Protein AF-A0A8S3YWS0-F1 (afdb_monomer)

Secondary structure (DSSP, 8-state):
------------------PPPPP-PPPPPPPPEEEEEEE-SSSSGGGEEEEEEEPPPP-TT-EEEEEEEE---HHHHHHHHT-SSSPPPSSEE--S-EEEEEEEE-TT--S--

InterPro domains:
  IPR011032 GroES-like superfamily [SSF50129] (34-112)
  IPR013154 Alcohol dehydrogenase-like, N-terminal [PF08240] (59-112)
  IPR052100 NADPH-dependent quinone oxidoreductase VAT1 [PTHR44054] (11-112)

Sequence (113 aa):
MSDAAETTPAPEAETKAEAAPAPAAAPAPPVKEVKSIVLTGFGGVKMMKVQQRPEPTAGDEEVLIRVKACGMSFPDLMVRQGVIDHPPKTPVILGFECTGVVEVVGANVTGFS

Nearest PDB structures (foldseek):
  4a27-assembly1_B  TM=9.819E-01  e=2.466E-07  Homo sapiens
  4a27-assembly1_A  TM=9.821E-01  e=3.380E-07  Homo sapiens
  4eye-assembly1_A  TM=9.249E-01  e=2.453E-03  Mycobacteroides abscessus ATCC 19977
  4eye-assembly2_B  TM=9.369E-01  e=4.326E-03  Mycobacteroides abscessus ATCC 19977
  1zsy-assembly1_A  TM=8.190E-01  e=8.920E-02  Homo sapiens

Organism: NCBI:txid100452

Foldseek 3Di:
DDDDDDDDDDDDDDDDDDDDDDDDDDDDPDFDWDWFFWQQDADDPVSTDTDIDGQDDAAQAGWRFPFPDADDDPVQNCLNNVNDPPRDDPGDGDGDGTDGDTPDHHNNDPDHD

Radius of gyration: 27.06 Å; Cα contacts (8 Å, |Δi|>4): 141; chains: 1; bounding box: 90×33×55 Å

Structure (mmCIF, N/CA/C/O backbone):
data_AF-A0A8S3YWS0-F1
#
_entry.id   AF-A0A8S3YWS0-F1
#
loop_
_atom_site.group_PDB
_atom_site.id
_atom_site.type_symbol
_atom_site.label_atom_id
_atom_site.label_alt_id
_atom_site.label_comp_id
_atom_site.label_asym_id
_atom_site.label_entity_id
_atom_site.label_seq_id
_atom_site.pdbx_PDB_ins_code
_atom_site.Cartn_x
_atom_site.Cartn_y
_atom_site.Cartn_z
_atom_site.occupancy
_atom_site.B_iso_or_equiv
_atom_site.auth_seq_id
_atom_site.auth_comp_id
_atom_site.auth_asym_id
_atom_site.auth_atom_id
_atom_site.pdbx_PDB_model_num
ATOM 1 N N . MET A 1 1 ? 72.750 -4.595 36.711 1.00 43.09 1 MET A N 1
ATOM 2 C CA . MET A 1 1 ? 72.310 -5.514 35.646 1.00 43.09 1 MET A CA 1
ATOM 3 C C . MET A 1 1 ? 71.574 -6.634 36.373 1.00 43.09 1 MET A C 1
ATOM 5 O O . MET A 1 1 ? 72.214 -7.593 36.767 1.00 43.09 1 MET A O 1
ATOM 9 N N . SER A 1 2 ? 70.398 -6.362 36.953 1.00 41.62 2 SER A N 1
ATOM 10 C CA . SER A 1 2 ? 69.074 -6.453 36.292 1.00 41.62 2 SER A CA 1
ATOM 11 C C . SER A 1 2 ? 68.933 -7.852 35.681 1.00 41.62 2 SER A C 1
ATOM 13 O O . SER A 1 2 ? 69.690 -8.167 34.774 1.00 41.62 2 SER A O 1
ATOM 15 N N . ASP A 1 3 ? 68.120 -8.763 36.210 1.00 36.59 3 ASP A N 1
ATOM 16 C CA . ASP A 1 3 ? 66.663 -8.630 36.264 1.00 36.59 3 ASP A CA 1
ATOM 17 C C . ASP A 1 3 ? 66.038 -9.649 37.246 1.00 36.59 3 ASP A C 1
ATOM 19 O O . ASP A 1 3 ? 66.582 -10.737 37.447 1.00 36.59 3 ASP A O 1
ATOM 23 N N . ALA A 1 4 ? 64.926 -9.269 37.878 1.00 41.53 4 ALA A N 1
ATOM 24 C CA . ALA A 1 4 ? 64.163 -10.067 38.835 1.00 41.53 4 ALA A CA 1
ATOM 25 C C . ALA A 1 4 ? 63.124 -10.953 38.124 1.00 41.53 4 ALA A C 1
ATOM 27 O O . ALA A 1 4 ? 62.621 -10.615 37.061 1.00 41.53 4 ALA A O 1
ATOM 28 N N . ALA A 1 5 ? 62.811 -12.093 38.736 1.00 40.53 5 ALA A N 1
ATOM 29 C CA . ALA A 1 5 ? 61.815 -13.050 38.276 1.00 40.53 5 ALA A CA 1
ATOM 30 C C . ALA A 1 5 ? 60.396 -12.461 38.249 1.00 40.53 5 ALA A C 1
ATOM 32 O O . ALA A 1 5 ? 59.995 -11.885 39.253 1.00 40.53 5 ALA A O 1
ATOM 33 N N . GLU A 1 6 ? 59.602 -12.742 37.207 1.00 39.38 6 GLU A N 1
ATOM 34 C CA . GLU A 1 6 ? 58.156 -12.916 37.390 1.00 39.38 6 GLU A CA 1
ATOM 35 C C . GLU A 1 6 ? 57.482 -13.751 36.281 1.00 39.38 6 GLU A C 1
ATOM 37 O O . GLU A 1 6 ? 57.446 -13.414 35.102 1.00 39.38 6 GLU A O 1
ATOM 42 N N . THR A 1 7 ? 57.008 -14.904 36.739 1.00 39.00 7 THR A N 1
ATOM 43 C CA . THR A 1 7 ? 55.897 -15.782 36.352 1.00 39.00 7 THR A CA 1
ATOM 44 C C . THR A 1 7 ? 54.945 -15.350 35.219 1.00 39.00 7 THR A C 1
ATOM 46 O O . THR A 1 7 ? 54.239 -14.352 35.303 1.00 39.00 7 THR A O 1
ATOM 49 N N . THR A 1 8 ? 54.809 -16.224 34.217 1.00 41.62 8 THR A N 1
ATOM 50 C CA . THR A 1 8 ? 53.727 -16.258 33.215 1.00 41.62 8 THR A CA 1
ATOM 51 C C . THR A 1 8 ? 52.357 -16.569 33.836 1.00 41.62 8 THR A C 1
ATOM 53 O O . THR A 1 8 ? 52.267 -17.480 34.662 1.00 41.62 8 THR A O 1
ATOM 56 N N . PRO A 1 9 ? 51.267 -15.993 33.300 1.00 38.69 9 PRO A N 1
ATOM 57 C CA . PRO A 1 9 ? 50.051 -16.779 33.104 1.00 38.69 9 PRO A CA 1
ATOM 58 C C . PRO A 1 9 ? 49.555 -16.750 31.648 1.00 38.69 9 PRO A C 1
ATOM 60 O O . PRO A 1 9 ? 49.600 -15.738 30.954 1.00 38.69 9 PRO A O 1
ATOM 63 N N . ALA A 1 10 ? 49.077 -17.908 31.198 1.00 40.31 10 ALA A N 1
ATOM 64 C CA . ALA A 1 10 ? 48.227 -18.099 30.024 1.00 40.31 10 ALA A CA 1
ATOM 65 C C . ALA A 1 10 ? 46.782 -18.386 30.504 1.00 40.31 10 ALA A C 1
ATOM 67 O O . ALA A 1 10 ? 46.574 -18.590 31.700 1.00 40.31 10 ALA A O 1
ATOM 68 N N . PRO A 1 11 ? 45.822 -18.600 29.594 1.00 43.00 11 PRO A N 1
ATOM 69 C CA . PRO A 1 11 ? 44.994 -17.621 28.898 1.00 43.00 11 PRO A CA 1
ATOM 70 C C . PRO A 1 11 ? 43.579 -17.528 29.513 1.00 43.00 11 PRO A C 1
ATOM 72 O O . PRO A 1 11 ? 43.030 -18.526 29.981 1.00 43.00 11 PRO A O 1
ATOM 75 N N . GLU A 1 12 ? 42.943 -16.356 29.466 1.00 36.78 12 GLU A N 1
ATOM 76 C CA . GLU A 1 12 ? 41.535 -16.222 29.862 1.00 36.78 12 GLU A CA 1
ATOM 77 C C . GLU A 1 12 ? 40.619 -16.685 28.723 1.00 36.78 12 GLU A C 1
ATOM 79 O O . GLU A 1 12 ? 40.584 -16.123 27.629 1.00 36.78 12 GLU A O 1
ATOM 84 N N . ALA A 1 13 ? 39.907 -17.778 28.990 1.00 33.28 13 ALA A N 1
ATOM 85 C CA . ALA A 1 13 ? 38.872 -18.332 28.141 1.00 33.28 13 ALA A CA 1
ATOM 86 C C . ALA A 1 13 ? 37.587 -17.504 28.284 1.00 33.28 13 ALA A C 1
ATOM 88 O O . ALA A 1 13 ? 36.892 -17.584 29.299 1.00 33.28 13 ALA A O 1
ATOM 89 N N . GLU A 1 14 ? 37.229 -16.742 27.252 1.00 33.75 14 GLU A N 1
ATOM 90 C CA . GLU A 1 14 ? 35.896 -16.150 27.168 1.00 33.75 14 GLU A CA 1
ATOM 91 C C . GLU A 1 14 ? 34.872 -17.245 26.853 1.00 33.75 14 GLU A C 1
ATOM 93 O O . GLU A 1 14 ? 34.871 -17.896 25.805 1.00 33.75 14 GLU A O 1
ATOM 98 N N . THR A 1 15 ? 34.016 -17.485 27.839 1.00 31.14 15 THR A N 1
ATOM 99 C CA . THR A 1 15 ? 33.000 -18.528 27.830 1.00 31.14 15 THR A CA 1
ATOM 100 C C . THR A 1 15 ? 31.818 -18.072 26.977 1.00 31.14 15 THR A C 1
ATOM 102 O O . THR A 1 15 ? 31.153 -17.083 27.279 1.00 31.14 15 THR A O 1
ATOM 105 N N . LYS A 1 16 ? 31.533 -18.821 25.910 1.00 28.84 16 LYS A N 1
ATOM 106 C CA . LYS A 1 16 ? 30.310 -18.716 25.109 1.00 28.84 16 LYS A CA 1
ATOM 107 C C . LYS A 1 16 ? 29.106 -19.091 25.981 1.00 28.84 16 LYS A C 1
ATOM 109 O O . LYS A 1 16 ? 28.927 -20.262 26.306 1.00 28.84 16 LYS A O 1
ATOM 114 N N . ALA A 1 17 ? 28.279 -18.114 26.346 1.00 35.28 17 ALA A N 1
ATOM 115 C CA . ALA A 1 17 ? 26.989 -18.368 26.980 1.00 35.28 17 ALA A CA 1
ATOM 116 C C . ALA A 1 17 ? 25.977 -18.837 25.920 1.00 35.28 17 ALA A C 1
ATOM 118 O O . ALA A 1 17 ? 25.569 -18.084 25.035 1.00 35.28 17 ALA A O 1
ATOM 119 N N . 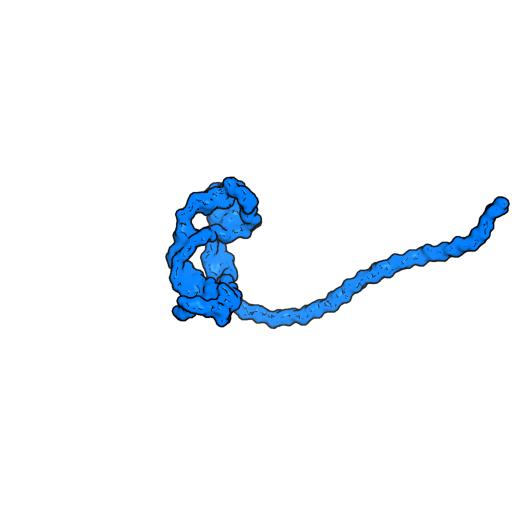GLU A 1 18 ? 25.609 -20.112 25.996 1.00 33.19 18 GLU A N 1
ATOM 120 C CA . GLU A 1 18 ? 24.542 -20.742 25.226 1.00 33.19 18 GLU A CA 1
ATOM 121 C C . GLU A 1 18 ? 23.192 -20.403 25.876 1.00 33.19 18 GLU A C 1
ATOM 123 O O . GLU A 1 18 ? 22.916 -20.799 27.007 1.00 33.19 18 GLU A O 1
ATOM 128 N N . ALA A 1 19 ? 22.366 -19.612 25.188 1.00 34.03 19 ALA A N 1
ATOM 129 C CA . ALA A 1 19 ? 21.018 -19.290 25.641 1.00 34.03 19 ALA A CA 1
ATOM 130 C C . ALA A 1 19 ? 20.083 -20.487 25.406 1.00 34.03 19 ALA A C 1
ATOM 132 O O . ALA A 1 19 ? 19.946 -20.969 24.281 1.00 34.03 19 ALA A O 1
ATOM 133 N N . ALA A 1 20 ? 19.432 -20.948 26.476 1.00 39.94 20 ALA A N 1
ATOM 134 C CA . ALA A 1 20 ? 18.395 -21.975 26.434 1.00 39.94 20 ALA A CA 1
ATOM 135 C C . ALA A 1 20 ? 17.220 -21.562 25.514 1.00 39.94 20 ALA A C 1
ATOM 137 O O . ALA A 1 20 ? 16.903 -20.371 25.422 1.00 39.94 20 ALA A O 1
ATOM 138 N N . PRO A 1 21 ? 16.550 -22.515 24.837 1.00 37.19 21 PRO A N 1
ATOM 139 C CA . PRO A 1 21 ? 15.532 -22.200 23.844 1.00 37.19 21 PRO A CA 1
ATOM 140 C C . PRO A 1 21 ? 14.259 -21.671 24.516 1.00 37.19 21 PRO A C 1
ATOM 142 O O . PRO A 1 21 ? 13.711 -22.295 25.426 1.00 37.19 21 PRO A O 1
ATOM 145 N N . ALA A 1 22 ? 13.775 -20.522 24.041 1.00 41.56 22 ALA A N 1
ATOM 146 C CA . ALA A 1 22 ? 12.460 -19.999 24.394 1.00 41.56 22 ALA A CA 1
ATOM 147 C C . ALA A 1 22 ? 11.364 -21.020 24.013 1.00 41.56 22 ALA A C 1
ATOM 149 O O . ALA A 1 22 ? 11.485 -21.681 22.976 1.00 41.56 22 ALA A O 1
ATOM 150 N N . PRO A 1 23 ? 10.302 -21.178 24.825 1.00 44.34 23 PRO A N 1
ATOM 151 C CA . PRO A 1 23 ? 9.262 -22.167 24.567 1.00 44.34 23 PRO A CA 1
ATOM 152 C C . PRO A 1 23 ? 8.580 -21.887 23.224 1.00 44.34 23 PRO A C 1
ATOM 154 O O . PRO A 1 23 ? 8.190 -20.755 22.934 1.00 44.34 23 PRO A O 1
ATOM 157 N N . ALA A 1 24 ? 8.455 -22.932 22.404 1.00 56.44 24 ALA A N 1
ATOM 158 C CA . ALA A 1 24 ? 7.802 -22.872 21.105 1.00 56.44 24 ALA A CA 1
ATOM 159 C C . ALA A 1 24 ? 6.363 -22.360 21.268 1.00 56.44 24 ALA A C 1
ATOM 161 O O . ALA A 1 24 ? 5.530 -23.005 21.909 1.00 56.44 24 ALA A O 1
ATOM 162 N N . ALA A 1 25 ? 6.095 -21.182 20.705 1.00 51.28 25 ALA A N 1
ATOM 163 C CA . ALA A 1 25 ? 4.768 -20.594 20.667 1.00 51.28 25 ALA A CA 1
ATOM 164 C C . ALA A 1 25 ? 3.788 -21.557 19.978 1.00 51.28 25 ALA A C 1
ATOM 166 O O . ALA A 1 25 ? 4.118 -22.168 18.958 1.00 51.28 25 ALA A O 1
ATOM 167 N N . ALA A 1 26 ? 2.588 -21.690 20.548 1.00 51.47 26 ALA A N 1
ATOM 168 C CA . ALA A 1 26 ? 1.478 -22.412 19.935 1.00 51.47 26 ALA A CA 1
ATOM 169 C C . ALA A 1 26 ? 1.282 -21.961 18.471 1.00 51.47 26 ALA A C 1
ATOM 171 O O . ALA A 1 26 ? 1.532 -20.790 18.168 1.00 51.47 26 ALA A O 1
ATOM 172 N N . PRO A 1 27 ? 0.853 -22.855 17.556 1.00 50.56 27 PRO A N 1
ATOM 173 C CA . PRO A 1 27 ? 0.715 -22.505 16.150 1.00 50.56 27 PRO A CA 1
ATOM 174 C C . PRO A 1 27 ? -0.240 -21.320 16.018 1.00 50.56 27 PRO A C 1
ATOM 176 O O . PRO A 1 27 ? -1.382 -21.377 16.481 1.00 50.56 27 PRO A O 1
ATOM 179 N N . ALA A 1 28 ? 0.260 -20.236 15.424 1.00 55.56 28 ALA A N 1
ATOM 180 C CA . ALA A 1 28 ? -0.537 -19.051 15.169 1.00 55.56 28 ALA A CA 1
ATOM 181 C C . ALA A 1 28 ? -1.789 -19.446 14.362 1.00 55.56 28 ALA A C 1
ATOM 183 O O . ALA A 1 28 ? -1.695 -20.307 13.477 1.00 55.56 28 ALA A O 1
ATOM 184 N N . PRO A 1 29 ? -2.961 -18.859 14.659 1.00 58.69 29 PRO A N 1
ATOM 185 C CA . PRO A 1 29 ? -4.166 -19.101 13.875 1.00 58.69 29 PRO A CA 1
ATOM 186 C C . PRO A 1 29 ? -3.912 -18.808 12.385 1.00 58.69 29 PRO A C 1
ATOM 188 O O . PRO A 1 29 ? -3.028 -18.012 12.055 1.00 58.69 29 PRO A O 1
ATOM 191 N N . PRO A 1 30 ? -4.661 -19.450 11.467 1.00 63.22 30 PRO A N 1
ATOM 192 C CA . PRO A 1 30 ? -4.442 -19.291 10.036 1.00 63.22 30 PRO A CA 1
ATOM 193 C C . PRO A 1 30 ? -4.577 -17.819 9.642 1.00 63.22 30 PRO A C 1
ATOM 195 O O . PRO A 1 30 ? -5.617 -17.195 9.856 1.00 63.22 30 PRO A O 1
ATOM 198 N N . VAL A 1 31 ? -3.508 -17.269 9.070 1.00 77.94 31 VAL A N 1
ATOM 199 C CA . VAL A 1 31 ? -3.468 -15.875 8.634 1.00 77.94 31 VAL A CA 1
ATOM 200 C C . VAL A 1 31 ? -4.254 -15.761 7.333 1.00 77.94 31 VAL A C 1
ATOM 202 O O . VAL A 1 31 ? -3.929 -16.417 6.343 1.00 77.94 31 VAL A O 1
ATOM 205 N N . LYS A 1 32 ? -5.312 -14.948 7.335 1.00 90.69 32 LYS A N 1
ATOM 206 C CA . LYS A 1 32 ? -6.064 -14.621 6.119 1.00 90.69 32 LYS A CA 1
ATOM 207 C C . LYS A 1 32 ? -5.117 -13.962 5.115 1.00 90.69 32 LYS A C 1
ATOM 209 O O . LYS A 1 32 ? -4.314 -13.117 5.496 1.00 90.69 32 LYS A O 1
ATOM 214 N N . GLU A 1 33 ? -5.192 -14.355 3.847 1.00 95.62 33 GLU A N 1
ATOM 215 C CA . GLU A 1 33 ? -4.357 -13.786 2.786 1.00 95.62 33 GLU A CA 1
ATOM 216 C C . GLU A 1 33 ? -5.138 -12.812 1.899 1.00 95.62 33 GLU A C 1
ATOM 218 O O . GLU A 1 33 ? -6.308 -13.032 1.575 1.00 95.62 33 GLU A O 1
ATOM 223 N N . VAL A 1 34 ? -4.449 -11.776 1.425 1.00 96.44 34 VAL A N 1
ATOM 224 C CA . VAL A 1 34 ? -4.936 -10.784 0.462 1.00 96.44 34 VAL A CA 1
ATOM 225 C C . VAL A 1 34 ? -4.021 -10.716 -0.761 1.00 96.44 34 VAL A C 1
ATOM 227 O O . VAL A 1 34 ? -2.839 -11.055 -0.700 1.00 96.44 34 VAL A O 1
ATOM 230 N N . LYS A 1 35 ? -4.560 -10.250 -1.891 1.00 97.00 35 LYS A N 1
ATOM 231 C CA . LYS A 1 35 ? -3.772 -9.986 -3.103 1.00 97.00 35 LYS A CA 1
ATOM 232 C C . LYS A 1 35 ? -3.147 -8.598 -3.031 1.00 97.00 35 LYS A C 1
ATOM 234 O O . LYS A 1 35 ? -3.846 -7.623 -2.768 1.00 97.00 35 LYS A O 1
ATOM 239 N N . SER A 1 36 ? -1.868 -8.495 -3.372 1.00 97.06 36 SER A N 1
ATOM 240 C CA . SER A 1 36 ? -1.148 -7.221 -3.464 1.00 97.06 36 SER A CA 1
ATOM 241 C C . SER A 1 36 ? -0.338 -7.136 -4.752 1.00 97.06 36 SER A C 1
ATOM 243 O O . SER A 1 36 ? 0.140 -8.151 -5.265 1.00 97.06 36 SER A O 1
ATOM 245 N N . ILE A 1 37 ? -0.154 -5.918 -5.265 1.00 96.50 37 ILE A N 1
ATOM 246 C CA . ILE A 1 37 ? 0.781 -5.654 -6.360 1.00 96.50 37 ILE A CA 1
ATOM 247 C C . ILE A 1 37 ? 2.152 -5.346 -5.763 1.00 96.50 37 ILE A C 1
ATOM 249 O O . ILE A 1 37 ? 2.344 -4.328 -5.102 1.00 96.50 37 ILE A O 1
ATOM 253 N N . VA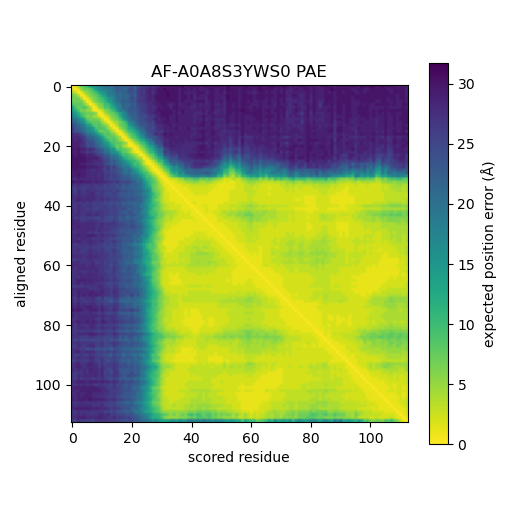L A 1 38 ? 3.103 -6.241 -6.004 1.00 97.69 38 VAL A N 1
ATOM 254 C CA . VAL A 1 38 ? 4.458 -6.178 -5.462 1.00 97.69 38 VAL A CA 1
ATOM 255 C C . VAL A 1 38 ? 5.434 -5.830 -6.576 1.00 97.69 38 VAL A C 1
ATOM 257 O O . VAL A 1 38 ? 5.516 -6.531 -7.587 1.00 97.69 38 VAL A O 1
ATOM 260 N N . LEU A 1 39 ? 6.203 -4.768 -6.367 1.00 97.94 39 LEU A N 1
ATOM 261 C CA . LEU A 1 39 ? 7.389 -4.452 -7.146 1.00 97.94 39 LEU A CA 1
ATOM 262 C C . LEU A 1 39 ? 8.523 -5.370 -6.687 1.00 97.94 39 LEU A C 1
ATOM 264 O O . LEU A 1 39 ? 9.069 -5.188 -5.601 1.00 97.94 39 LEU A O 1
ATOM 268 N N . THR A 1 40 ? 8.887 -6.362 -7.500 1.00 98.06 40 THR A N 1
ATOM 269 C CA . THR A 1 40 ? 9.931 -7.344 -7.149 1.00 98.06 40 THR A CA 1
ATOM 270 C C . THR A 1 40 ? 11.354 -6.861 -7.449 1.00 98.06 40 THR A C 1
ATOM 272 O O . THR A 1 40 ? 12.312 -7.562 -7.147 1.00 98.06 40 THR A O 1
ATOM 275 N N . GLY A 1 41 ? 11.493 -5.691 -8.069 1.00 97.75 41 GLY A N 1
ATOM 276 C CA . GLY A 1 41 ? 12.748 -5.038 -8.442 1.00 97.75 41 GLY A CA 1
ATOM 277 C C . GLY A 1 41 ? 12.459 -3.845 -9.358 1.00 97.75 41 GLY A C 1
ATOM 278 O O . GLY A 1 41 ? 11.353 -3.736 -9.881 1.00 97.75 41 GLY A O 1
ATOM 279 N N . PHE A 1 42 ? 13.413 -2.943 -9.561 1.00 97.81 42 PHE A N 1
ATOM 280 C CA . PHE A 1 42 ? 13.177 -1.759 -10.395 1.00 97.81 42 PHE A CA 1
ATOM 281 C C . PHE A 1 42 ? 13.154 -2.082 -11.895 1.00 97.81 42 PHE A C 1
ATOM 283 O O . PHE A 1 42 ? 13.844 -2.991 -12.359 1.00 97.81 42 PHE A O 1
ATOM 290 N N . GLY A 1 43 ? 12.371 -1.319 -12.664 1.00 96.00 43 GLY A N 1
ATOM 291 C CA . GLY A 1 43 ? 12.390 -1.350 -14.126 1.00 96.00 43 GLY A CA 1
ATOM 292 C C . GLY A 1 43 ? 11.013 -1.234 -14.785 1.00 96.00 43 GLY A C 1
ATOM 293 O O . GLY A 1 43 ? 10.175 -0.402 -14.427 1.00 96.00 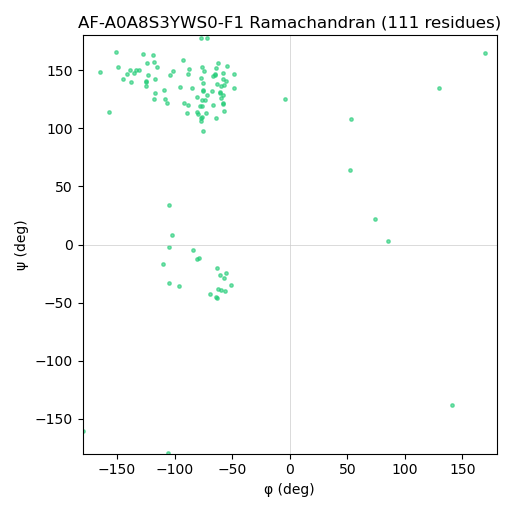43 GLY A O 1
ATOM 294 N N . GLY A 1 44 ? 10.805 -2.046 -15.826 1.00 94.44 44 GLY A N 1
ATOM 295 C CA . GLY A 1 44 ? 9.566 -2.070 -16.606 1.00 94.44 44 GLY A CA 1
ATOM 296 C C . GLY A 1 44 ? 8.410 -2.799 -15.910 1.00 94.44 44 GLY A C 1
ATOM 297 O O . GLY A 1 44 ? 8.563 -3.403 -14.851 1.00 94.44 44 GLY A O 1
ATOM 298 N N . VAL A 1 45 ? 7.240 -2.820 -16.555 1.00 95.56 45 VAL A N 1
ATOM 299 C CA . VAL A 1 45 ? 5.998 -3.422 -16.016 1.00 95.56 45 VAL A CA 1
ATOM 300 C C . VAL A 1 45 ? 6.130 -4.890 -15.596 1.00 95.56 45 VAL A C 1
ATOM 302 O O . VAL A 1 45 ? 5.396 -5.345 -14.727 1.00 95.56 45 VAL A O 1
ATOM 305 N N . LYS A 1 46 ? 7.087 -5.634 -16.168 1.00 97.19 46 LYS A N 1
ATOM 306 C CA . LYS A 1 46 ? 7.320 -7.049 -15.841 1.00 97.19 46 LYS A CA 1
ATOM 307 C C . LYS A 1 46 ? 7.747 -7.272 -14.387 1.00 97.19 46 LYS A C 1
ATOM 309 O O . LYS A 1 46 ? 7.585 -8.395 -13.908 1.00 97.19 46 LYS A O 1
ATOM 314 N N . MET A 1 47 ? 8.253 -6.239 -13.712 1.00 97.25 47 MET A N 1
ATOM 315 C CA . MET A 1 47 ? 8.653 -6.294 -12.303 1.00 97.25 47 MET A CA 1
ATOM 316 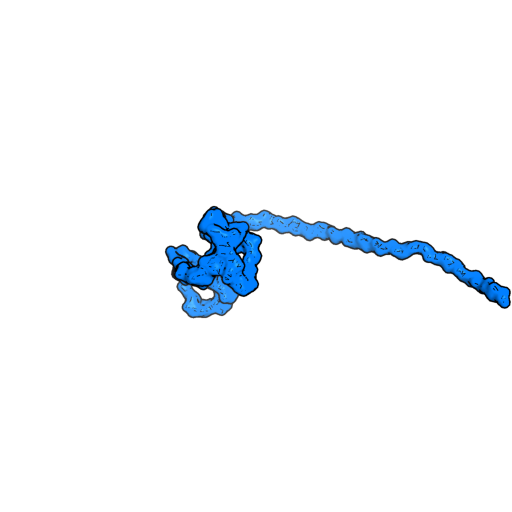C C . MET A 1 47 ? 7.476 -6.193 -11.326 1.00 97.25 47 MET A C 1
ATOM 318 O O . MET A 1 47 ? 7.645 -6.457 -10.140 1.00 97.25 47 MET A O 1
ATOM 322 N N . MET A 1 48 ? 6.287 -5.829 -11.808 1.00 97.19 48 MET A N 1
ATOM 323 C CA . MET A 1 48 ? 5.072 -5.769 -10.999 1.00 97.19 48 MET A CA 1
ATOM 324 C C . MET A 1 48 ? 4.387 -7.132 -11.022 1.00 97.19 48 MET A C 1
ATOM 326 O O . MET A 1 48 ? 4.027 -7.634 -12.090 1.00 97.19 48 MET A O 1
ATOM 330 N N . LYS A 1 49 ? 4.220 -7.748 -9.851 1.00 97.62 49 LYS A N 1
ATOM 331 C CA . LYS A 1 49 ? 3.620 -9.079 -9.698 1.00 97.62 49 LYS A CA 1
ATOM 332 C C . LYS A 1 49 ? 2.448 -9.030 -8.730 1.00 97.62 49 LYS A C 1
ATOM 334 O O . LYS A 1 49 ? 2.555 -8.443 -7.661 1.00 97.62 49 LYS A O 1
ATOM 339 N N . VAL A 1 50 ? 1.355 -9.703 -9.080 1.00 97.19 50 VAL A N 1
ATOM 340 C CA . VAL A 1 50 ? 0.297 -10.022 -8.115 1.00 97.19 50 VAL A CA 1
ATOM 341 C C . VAL A 1 50 ? 0.827 -11.132 -7.209 1.00 97.19 50 VAL A C 1
ATOM 343 O O . VAL A 1 50 ? 1.246 -12.177 -7.709 1.00 97.19 50 VAL A O 1
ATOM 346 N N . GLN A 1 51 ? 0.829 -10.912 -5.899 1.00 97.44 51 GLN A N 1
ATOM 347 C CA . GLN A 1 51 ? 1.236 -11.904 -4.902 1.00 97.44 51 GLN A CA 1
ATOM 348 C C . GLN A 1 51 ? 0.190 -12.000 -3.794 1.00 97.44 51 GLN A C 1
ATOM 350 O O . GLN A 1 51 ? -0.469 -11.010 -3.481 1.00 97.44 51 GLN A O 1
ATOM 355 N N . GLN A 1 52 ? 0.068 -13.186 -3.199 1.00 96.69 52 GLN A N 1
ATOM 356 C CA . GLN A 1 52 ? -0.638 -13.361 -1.934 1.00 96.69 52 GLN A CA 1
ATOM 357 C C . GLN A 1 52 ? 0.238 -12.844 -0.794 1.00 96.69 52 GLN A C 1
ATOM 359 O O . GLN A 1 52 ? 1.457 -13.045 -0.798 1.00 96.69 52 GLN A O 1
ATOM 364 N N . ARG A 1 53 ? -0.375 -12.149 0.157 1.00 94.75 53 ARG A N 1
ATOM 365 C CA . ARG A 1 53 ? 0.274 -11.612 1.350 1.00 94.75 53 ARG A CA 1
ATOM 366 C C . ARG A 1 53 ? -0.625 -11.817 2.563 1.00 94.75 53 ARG A C 1
ATOM 368 O O . ARG A 1 53 ? -1.841 -11.790 2.399 1.00 94.75 53 ARG A O 1
ATOM 375 N N . PRO A 1 54 ? -0.050 -11.981 3.762 1.00 95.38 54 PRO A N 1
ATOM 376 C CA . PRO A 1 54 ? -0.799 -11.869 5.006 1.00 95.38 54 PRO A CA 1
ATOM 377 C C . PRO A 1 54 ? -1.661 -10.605 5.024 1.00 95.38 54 PRO A C 1
ATOM 379 O O . PRO A 1 54 ? -1.185 -9.531 4.650 1.00 95.38 54 PRO A O 1
ATOM 382 N N . GLU A 1 55 ? -2.911 -10.730 5.453 1.00 95.44 55 GLU A N 1
ATOM 383 C CA . GLU A 1 55 ? -3.751 -9.581 5.765 1.00 95.44 55 GLU A CA 1
ATOM 384 C C . GLU A 1 55 ? -3.073 -8.759 6.869 1.00 95.44 55 GLU A C 1
ATOM 386 O O . GLU A 1 55 ? -2.690 -9.322 7.901 1.00 95.44 55 GLU A O 1
ATOM 391 N N . PRO A 1 56 ? -2.866 -7.448 6.660 1.00 94.44 56 PRO A N 1
ATOM 392 C CA . PRO A 1 56 ? -2.290 -6.610 7.696 1.00 94.44 56 PRO A CA 1
ATOM 393 C C . PRO A 1 56 ? -3.264 -6.492 8.871 1.00 94.44 56 PRO A C 1
ATOM 395 O O . PRO A 1 56 ? -4.480 -6.458 8.696 1.00 94.44 56 PRO A O 1
ATOM 398 N N . THR A 1 57 ? -2.716 -6.419 10.079 1.00 95.19 57 THR A N 1
ATOM 399 C CA . THR A 1 57 ? -3.484 -6.116 11.292 1.00 95.19 57 THR A CA 1
ATOM 400 C C . THR A 1 57 ? -3.378 -4.621 11.564 1.00 95.19 57 THR A C 1
ATOM 402 O O . THR A 1 57 ? -2.281 -4.078 11.459 1.00 95.19 57 THR A O 1
ATOM 405 N N . ALA A 1 58 ? -4.490 -3.965 11.897 1.00 96.50 58 ALA A N 1
ATOM 406 C CA . ALA A 1 58 ? -4.464 -2.575 12.347 1.00 96.50 58 ALA A CA 1
ATOM 407 C C . ALA A 1 58 ? -3.942 -2.500 13.788 1.00 96.50 58 ALA A C 1
ATOM 409 O O . ALA A 1 58 ? -4.407 -3.256 14.646 1.00 96.50 58 ALA A O 1
ATOM 410 N N . GLY A 1 59 ? -2.991 -1.602 14.046 1.00 97.25 59 GLY A N 1
ATOM 411 C CA . GLY A 1 59 ? -2.614 -1.223 15.407 1.00 97.25 59 GLY A CA 1
ATOM 412 C C . GLY A 1 59 ? -3.682 -0.370 16.104 1.00 97.25 59 GLY A C 1
ATOM 413 O O . GLY A 1 59 ? -4.686 0.013 15.504 1.00 97.25 59 GLY A O 1
ATOM 414 N N . ASP A 1 60 ? -3.441 -0.027 17.372 1.00 98.00 60 ASP A N 1
ATOM 415 C CA . ASP A 1 60 ? -4.404 0.711 18.207 1.00 98.00 60 ASP A CA 1
ATOM 416 C C . ASP A 1 60 ? -4.765 2.106 17.656 1.00 98.00 60 ASP A C 1
ATOM 418 O O . ASP A 1 60 ? -5.868 2.590 17.900 1.00 98.00 60 ASP A O 1
ATOM 422 N N . GLU A 1 61 ? -3.869 2.723 16.880 1.00 97.94 61 GLU A N 1
ATOM 423 C CA . GLU A 1 61 ? -4.018 4.060 16.275 1.00 97.94 61 GLU A CA 1
ATOM 424 C C . GLU A 1 61 ? -4.375 4.014 14.775 1.00 97.94 61 GLU A C 1
ATOM 426 O O . GLU A 1 61 ? -4.346 5.035 14.087 1.00 97.94 61 GLU A O 1
ATOM 431 N N . GLU A 1 62 ? -4.665 2.834 14.224 1.00 98.06 62 GLU A N 1
ATOM 432 C CA . GLU A 1 62 ? -4.825 2.632 12.782 1.00 98.06 62 GLU A CA 1
ATOM 433 C C . GLU A 1 62 ? -6.231 2.140 12.418 1.00 98.06 62 GLU A C 1
ATOM 435 O O . GLU A 1 62 ? -6.988 1.626 13.242 1.00 98.06 62 GLU A O 1
ATOM 440 N N . VAL A 1 63 ? -6.581 2.262 11.138 1.00 97.38 63 VAL A N 1
ATOM 441 C CA . VAL A 1 63 ? -7.752 1.596 10.556 1.00 97.38 63 VAL A CA 1
ATOM 442 C C . VAL A 1 63 ? -7.308 0.621 9.476 1.00 97.38 63 VAL A C 1
ATOM 444 O O . VAL A 1 63 ? -6.411 0.917 8.686 1.00 97.38 63 VAL A O 1
ATOM 447 N N . LEU A 1 64 ? -7.976 -0.531 9.395 1.00 97.06 64 LEU A N 1
ATOM 448 C CA . LEU A 1 64 ? -7.824 -1.452 8.272 1.00 97.06 64 LEU A CA 1
ATOM 449 C C . LEU A 1 64 ? -8.877 -1.132 7.214 1.00 97.06 64 LEU A C 1
ATOM 451 O O . LEU A 1 64 ? -10.077 -1.194 7.485 1.00 97.06 64 LEU A O 1
ATOM 455 N N . ILE A 1 65 ? -8.436 -0.829 5.995 1.00 97.38 65 ILE A N 1
ATOM 456 C CA . ILE A 1 65 ? -9.325 -0.517 4.874 1.00 97.38 65 ILE A CA 1
ATOM 457 C C . ILE A 1 65 ? -9.339 -1.681 3.886 1.00 97.38 65 ILE A C 1
ATOM 459 O O . ILE A 1 65 ? -8.329 -2.010 3.262 1.00 97.38 65 ILE A O 1
ATOM 463 N N . ARG A 1 66 ? -10.529 -2.231 3.635 1.00 97.12 66 ARG A N 1
ATOM 464 C CA . ARG A 1 66 ? -10.778 -3.084 2.473 1.00 97.12 66 ARG A CA 1
ATOM 465 C C . ARG A 1 66 ? -10.880 -2.225 1.226 1.00 97.12 66 ARG A C 1
ATOM 467 O O . ARG A 1 66 ? -11.936 -1.662 0.917 1.00 97.12 66 ARG A O 1
ATOM 474 N N . VAL A 1 67 ? -9.761 -2.149 0.516 1.00 97.44 67 VAL A N 1
ATOM 475 C CA . VAL A 1 67 ? -9.597 -1.351 -0.699 1.00 97.44 67 VAL A CA 1
ATOM 476 C C . VAL A 1 67 ? -10.612 -1.763 -1.772 1.00 97.44 67 VAL A C 1
ATOM 478 O O . VAL A 1 67 ? -10.753 -2.941 -2.107 1.00 97.44 67 VAL A O 1
ATOM 481 N N . LYS A 1 68 ? -11.325 -0.773 -2.319 1.00 98.06 68 LYS A N 1
ATOM 482 C CA . LYS A 1 68 ? -12.222 -0.907 -3.480 1.00 98.06 68 LYS A CA 1
ATOM 483 C C . LYS A 1 68 ? -11.609 -0.314 -4.744 1.00 98.06 68 LYS A C 1
ATOM 485 O O 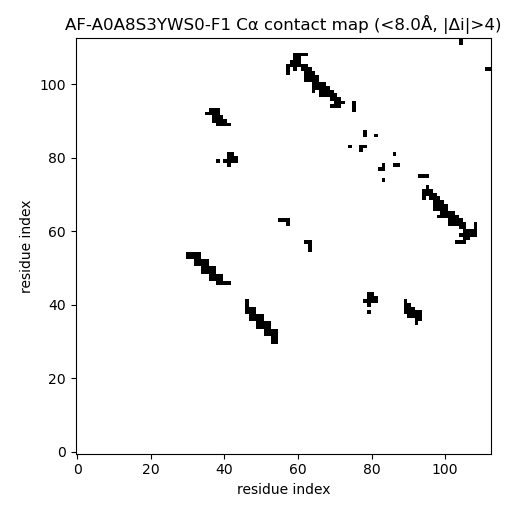. LYS A 1 68 ? -11.832 -0.852 -5.824 1.00 98.06 68 LYS A O 1
ATOM 490 N N . ALA A 1 69 ? -10.826 0.752 -4.601 1.00 97.75 69 ALA A N 1
ATOM 491 C CA . ALA A 1 69 ? -10.037 1.341 -5.675 1.00 97.75 69 ALA A CA 1
ATOM 492 C C . ALA A 1 69 ? -8.754 1.972 -5.115 1.00 97.75 69 ALA A C 1
ATOM 494 O O . ALA A 1 69 ? -8.716 2.399 -3.961 1.00 97.75 69 ALA A O 1
ATOM 495 N N . CYS A 1 70 ? -7.714 2.045 -5.941 1.00 97.31 70 CYS A N 1
ATOM 496 C CA . CYS A 1 70 ? -6.482 2.769 -5.650 1.00 97.31 70 CYS A CA 1
ATOM 497 C C . CYS A 1 70 ? -6.207 3.815 -6.730 1.00 97.31 70 CYS A C 1
ATOM 499 O O . CYS A 1 70 ? -6.544 3.619 -7.901 1.00 97.31 70 CYS A O 1
ATOM 501 N N . GLY A 1 71 ? -5.632 4.939 -6.308 1.00 96.38 71 GLY A N 1
ATOM 502 C CA . GLY A 1 71 ? -5.179 5.989 -7.211 1.00 96.38 71 GLY A CA 1
ATOM 503 C C . GLY A 1 71 ? -3.875 5.588 -7.894 1.00 96.38 71 GLY A C 1
ATOM 504 O O . GLY A 1 71 ? -3.089 4.813 -7.352 1.00 96.38 71 GLY A O 1
ATOM 505 N N . MET A 1 72 ? -3.649 6.125 -9.091 1.00 94.38 72 MET A N 1
ATOM 506 C CA . MET A 1 72 ? -2.354 6.058 -9.758 1.00 94.38 72 MET A CA 1
ATOM 507 C C . MET A 1 72 ? -1.806 7.463 -9.940 1.00 94.38 72 MET A C 1
ATOM 509 O O . MET A 1 72 ? -2.487 8.345 -10.461 1.00 94.38 72 MET A O 1
ATOM 513 N N . SER A 1 73 ? -0.554 7.640 -9.550 1.00 93.94 73 SER A N 1
ATOM 514 C CA . SER A 1 73 ? 0.152 8.910 -9.563 1.00 93.94 73 SER A CA 1
ATOM 515 C C . SER A 1 73 ? 1.486 8.779 -10.307 1.00 93.94 73 SER A C 1
ATOM 517 O O . SER A 1 73 ? 1.987 7.682 -10.570 1.00 93.94 73 SER A O 1
ATOM 519 N N . PHE A 1 74 ? 2.089 9.908 -10.681 1.00 95.31 74 PHE A N 1
ATOM 520 C CA . PHE A 1 74 ? 3.406 9.902 -11.321 1.00 95.31 74 PHE A CA 1
ATOM 521 C C . PHE A 1 74 ? 4.524 9.328 -10.419 1.00 95.31 74 PHE A C 1
ATOM 523 O O . PHE A 1 74 ? 5.343 8.558 -10.934 1.00 95.31 74 PHE A O 1
ATOM 530 N N . PRO A 1 75 ? 4.547 9.590 -9.092 1.00 93.81 75 PRO A N 1
ATOM 531 C CA . PRO A 1 75 ? 5.463 8.922 -8.166 1.00 93.8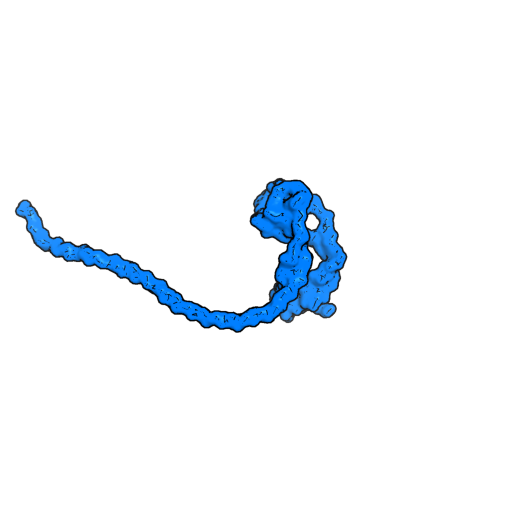1 75 PRO A CA 1
ATOM 532 C C . PRO A 1 75 ? 5.471 7.393 -8.256 1.00 93.81 75 PRO A C 1
ATOM 534 O O . PRO A 1 75 ? 6.541 6.798 -8.156 1.00 93.81 75 PRO A O 1
ATOM 537 N N . ASP A 1 76 ? 4.337 6.739 -8.532 1.00 94.62 76 ASP A N 1
ATOM 538 C CA . ASP A 1 76 ? 4.299 5.279 -8.702 1.00 94.62 76 ASP A CA 1
ATOM 539 C C . ASP A 1 76 ? 5.202 4.812 -9.856 1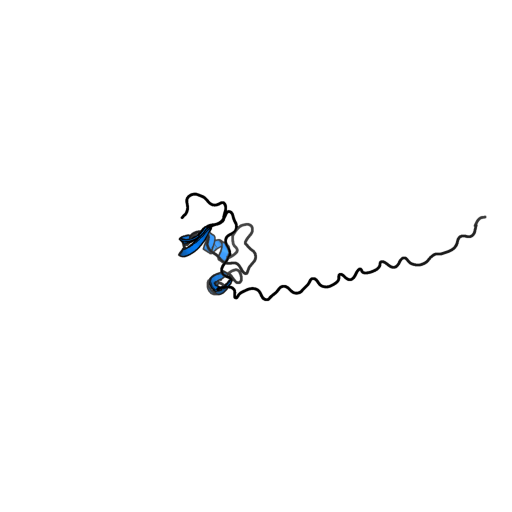.00 94.62 76 ASP A C 1
ATOM 541 O O . ASP A 1 76 ? 5.895 3.794 -9.755 1.00 94.62 76 ASP A O 1
ATOM 545 N N . LEU A 1 77 ? 5.238 5.576 -10.955 1.00 95.25 77 LEU A N 1
ATOM 546 C CA . LEU A 1 77 ? 6.106 5.293 -12.099 1.00 95.25 77 LEU A CA 1
ATOM 547 C C . LEU A 1 77 ? 7.577 5.514 -11.748 1.00 95.25 77 LEU A C 1
ATOM 549 O O . LEU A 1 77 ? 8.413 4.678 -12.105 1.00 95.25 77 LEU A O 1
ATOM 553 N N . MET A 1 78 ? 7.874 6.601 -11.029 1.00 96.00 78 MET A N 1
ATOM 554 C CA . MET A 1 78 ? 9.235 6.932 -10.607 1.00 96.00 78 MET A CA 1
ATOM 555 C C . MET A 1 78 ? 9.789 5.880 -9.643 1.00 96.00 78 MET A C 1
ATOM 557 O O . MET A 1 78 ? 10.892 5.375 -9.854 1.00 96.00 78 MET A O 1
ATOM 561 N N . VAL A 1 79 ? 9.000 5.462 -8.648 1.00 96.06 79 VAL A N 1
ATOM 562 C CA . VAL A 1 79 ? 9.373 4.392 -7.711 1.00 96.06 79 VAL A CA 1
ATOM 563 C C . VAL A 1 79 ? 9.556 3.067 -8.446 1.00 96.06 79 VAL A C 1
ATOM 565 O O . VAL A 1 79 ? 10.570 2.404 -8.247 1.00 96.06 79 VAL A O 1
ATOM 568 N N . ARG A 1 80 ? 8.635 2.685 -9.347 1.00 97.00 80 ARG A N 1
ATOM 569 C CA . ARG A 1 80 ? 8.766 1.450 -10.144 1.00 97.00 80 ARG A CA 1
ATOM 570 C C . ARG A 1 80 ? 10.072 1.421 -10.939 1.00 97.00 80 ARG A C 1
ATOM 572 O O . ARG A 1 80 ? 10.698 0.370 -11.056 1.00 97.00 80 ARG A O 1
ATOM 579 N N . GLN A 1 81 ? 10.470 2.556 -11.507 1.00 96.88 81 GLN A N 1
ATOM 580 C CA . GLN A 1 81 ? 11.712 2.691 -12.271 1.00 96.88 81 GLN A CA 1
ATOM 581 C C . GLN A 1 81 ? 12.958 2.865 -11.387 1.00 96.88 81 GLN A C 1
ATOM 583 O O . GLN A 1 81 ? 14.063 2.716 -11.897 1.00 96.88 81 GLN A O 1
ATOM 588 N N . GLY A 1 82 ? 12.795 3.138 -10.089 1.00 96.56 82 GLY A N 1
ATOM 589 C CA . GLY A 1 82 ? 13.895 3.415 -9.163 1.00 96.56 82 GLY A CA 1
ATOM 590 C C . GLY A 1 82 ? 14.518 4.804 -9.340 1.00 96.56 82 GLY A C 1
ATOM 591 O O . GLY A 1 82 ? 15.668 4.997 -8.965 1.00 96.56 82 GLY A O 1
ATOM 592 N N . VAL A 1 83 ? 13.787 5.758 -9.926 1.00 96.56 83 VAL A N 1
ATOM 593 C CA . VAL A 1 83 ? 14.276 7.108 -10.283 1.00 96.56 83 VAL A CA 1
ATOM 594 C C . VAL A 1 83 ? 13.767 8.194 -9.330 1.00 96.56 83 VAL A C 1
ATOM 596 O O . VAL A 1 83 ? 13.489 9.313 -9.745 1.00 96.56 83 VAL A O 1
ATOM 599 N N . ILE A 1 84 ? 13.610 7.852 -8.053 1.00 94.38 84 ILE A N 1
ATOM 600 C CA . ILE A 1 84 ? 13.253 8.778 -6.972 1.00 94.38 84 ILE A CA 1
ATOM 601 C C . ILE A 1 84 ? 14.415 8.869 -5.981 1.00 94.38 84 ILE A C 1
ATOM 603 O O . ILE A 1 84 ? 15.171 7.906 -5.836 1.00 94.38 84 ILE A O 1
ATOM 607 N N . ASP A 1 85 ? 14.543 9.996 -5.283 1.00 94.94 85 ASP A N 1
ATOM 608 C CA . ASP A 1 85 ? 15.486 10.118 -4.174 1.00 94.94 85 ASP A CA 1
ATOM 609 C C . ASP A 1 85 ? 15.133 9.101 -3.078 1.00 94.94 85 ASP A C 1
ATOM 611 O O . ASP A 1 85 ? 13.978 8.982 -2.673 1.00 94.94 85 ASP A O 1
ATOM 615 N N . HIS A 1 86 ? 16.132 8.346 -2.613 1.00 93.50 86 HIS A N 1
ATOM 616 C CA . HIS A 1 86 ? 15.980 7.285 -1.606 1.00 93.50 86 HIS A CA 1
ATOM 617 C C . HIS A 1 86 ? 14.884 6.251 -1.944 1.00 93.50 86 HIS A C 1
ATOM 619 O O . HIS A 1 86 ? 13.904 6.113 -1.206 1.00 93.50 86 HIS A O 1
ATOM 625 N N . PRO A 1 87 ? 15.036 5.477 -3.035 1.00 93.94 87 PRO A N 1
ATOM 626 C CA . PRO A 1 87 ? 14.014 4.522 -3.432 1.00 93.94 87 PRO A CA 1
ATOM 627 C C . PRO A 1 87 ? 13.857 3.408 -2.376 1.00 93.94 87 PRO A C 1
ATOM 629 O O . PRO A 1 87 ? 14.843 2.997 -1.750 1.00 93.94 87 PRO A O 1
ATOM 632 N N . PRO A 1 88 ? 12.637 2.876 -2.174 1.00 94.38 88 PRO A N 1
ATOM 633 C CA . PRO A 1 88 ? 12.395 1.819 -1.198 1.00 94.38 88 PRO A CA 1
ATOM 634 C C . PRO A 1 88 ? 13.147 0.537 -1.569 1.00 94.38 88 PRO A C 1
ATOM 636 O O . PRO A 1 88 ? 13.363 0.235 -2.743 1.00 94.38 88 PRO A O 1
ATOM 639 N N . LYS A 1 89 ? 13.505 -0.279 -0.573 1.00 96.44 89 LYS A N 1
ATOM 640 C CA . LYS A 1 89 ? 14.081 -1.604 -0.840 1.00 96.44 89 LYS A CA 1
ATOM 641 C C . LYS A 1 89 ? 13.024 -2.507 -1.471 1.00 96.44 89 LYS A C 1
ATOM 643 O O . LYS A 1 89 ? 11.912 -2.608 -0.967 1.00 96.44 89 LYS A O 1
ATOM 648 N N . THR A 1 90 ? 13.389 -3.187 -2.553 1.00 96.81 90 THR A N 1
ATOM 649 C CA . THR A 1 90 ? 12.537 -4.208 -3.172 1.00 96.81 90 THR A CA 1
ATOM 650 C C . THR A 1 90 ? 12.801 -5.578 -2.526 1.00 96.81 90 THR A C 1
ATOM 652 O O . THR A 1 90 ? 13.934 -5.837 -2.113 1.00 96.81 90 THR A O 1
ATOM 655 N N . PRO A 1 91 ? 11.789 -6.462 -2.410 1.00 96.81 91 PRO A N 1
ATOM 656 C CA . PRO A 1 91 ? 10.412 -6.309 -2.886 1.00 96.81 91 PRO A CA 1
ATOM 657 C C . PRO A 1 91 ? 9.546 -5.392 -2.005 1.00 96.81 91 PRO A C 1
ATOM 659 O O . PRO A 1 91 ? 9.634 -5.449 -0.783 1.00 96.81 91 PRO A O 1
ATOM 662 N N . VAL A 1 92 ? 8.660 -4.604 -2.622 1.00 96.69 92 VAL A N 1
ATOM 663 C CA . VAL A 1 92 ? 7.767 -3.660 -1.915 1.00 96.69 92 VAL A CA 1
ATOM 664 C C . VAL A 1 92 ? 6.368 -3.627 -2.539 1.00 96.69 92 VAL A C 1
ATOM 666 O O . VAL A 1 92 ? 6.230 -3.815 -3.747 1.00 96.69 92 VAL A O 1
ATOM 669 N N . ILE A 1 93 ? 5.323 -3.411 -1.733 1.00 96.25 93 ILE A N 1
ATOM 670 C CA . ILE A 1 93 ? 3.960 -3.144 -2.227 1.00 96.25 93 ILE A CA 1
ATOM 671 C C . ILE A 1 93 ? 3.884 -1.666 -2.623 1.00 96.25 93 ILE A C 1
ATOM 673 O O . ILE A 1 93 ? 4.244 -0.810 -1.821 1.00 96.25 93 ILE A O 1
ATOM 677 N N . LEU A 1 94 ? 3.451 -1.369 -3.850 1.00 92.75 94 LEU A N 1
ATOM 678 C CA . LEU A 1 94 ? 3.288 0.014 -4.319 1.00 92.75 94 LEU A CA 1
ATOM 679 C C . LEU A 1 94 ? 1.868 0.541 -4.099 1.00 92.75 94 LEU A C 1
ATOM 681 O O . LEU A 1 94 ? 0.913 -0.234 -4.034 1.00 92.75 94 LEU A O 1
ATOM 685 N N . GLY A 1 95 ? 1.757 1.869 -4.072 1.00 92.06 95 GLY A N 1
ATOM 686 C CA . GLY A 1 95 ? 0.517 2.626 -3.949 1.00 92.06 95 GLY A CA 1
ATOM 687 C C . GLY A 1 95 ? 0.615 3.668 -2.838 1.00 92.06 95 GLY A C 1
ATOM 688 O O . GLY A 1 95 ? 1.081 3.366 -1.742 1.00 92.06 95 GLY A O 1
ATOM 689 N N . PHE A 1 96 ? 0.163 4.886 -3.127 1.00 93.31 96 PHE A N 1
ATOM 690 C CA . PHE A 1 96 ? 0.147 5.998 -2.167 1.00 93.31 96 PHE A CA 1
ATOM 691 C C . PHE A 1 96 ? -1.262 6.380 -1.713 1.00 93.31 96 PHE A C 1
ATOM 693 O O . PHE A 1 96 ? -1.422 7.053 -0.701 1.00 93.31 96 PHE A O 1
ATOM 700 N N . GLU A 1 97 ? -2.288 5.948 -2.447 1.00 96.88 97 GLU A N 1
ATOM 701 C CA . GLU A 1 97 ? -3.664 6.386 -2.233 1.00 96.88 97 GLU A CA 1
ATOM 702 C C . GLU A 1 97 ? -4.655 5.252 -2.494 1.00 96.88 97 GLU A C 1
ATOM 704 O O . GLU A 1 97 ? -4.515 4.467 -3.441 1.00 96.88 97 GLU A O 1
ATOM 709 N N . CYS A 1 98 ? -5.706 5.191 -1.678 1.00 97.25 98 CYS A N 1
ATOM 710 C CA . CYS A 1 98 ? -6.804 4.256 -1.873 1.00 97.25 98 CYS A CA 1
ATOM 711 C C . CYS A 1 98 ? -8.134 4.783 -1.330 1.00 97.25 98 CYS A C 1
ATOM 713 O O . CYS A 1 98 ? -8.190 5.744 -0.567 1.00 97.25 98 CYS A O 1
ATOM 715 N N . THR A 1 99 ? -9.216 4.123 -1.735 1.00 98.38 99 THR A N 1
ATOM 716 C CA . THR A 1 99 ? -10.555 4.283 -1.169 1.00 98.38 99 THR A CA 1
ATOM 717 C C . THR A 1 99 ? -11.189 2.913 -0.963 1.00 98.38 99 THR A C 1
ATOM 719 O O . THR A 1 99 ? -10.928 1.959 -1.709 1.00 98.38 99 THR A O 1
ATOM 722 N N . GLY A 1 100 ? -12.016 2.787 0.069 1.00 97.75 100 GLY A N 1
ATOM 723 C CA . GLY A 1 100 ? -12.601 1.514 0.444 1.00 97.75 100 GLY A CA 1
ATOM 724 C C . GLY A 1 100 ? -13.516 1.604 1.652 1.00 97.75 100 GLY A C 1
ATOM 725 O O . GLY A 1 100 ? -14.023 2.668 1.995 1.00 97.75 100 GLY A O 1
ATOM 726 N N . VAL A 1 101 ? -13.734 0.449 2.271 1.00 97.62 101 VAL A N 1
ATOM 727 C CA . VAL A 1 101 ? -14.569 0.302 3.467 1.00 97.62 101 VAL A CA 1
ATOM 728 C C . VAL A 1 101 ? -13.663 0.011 4.653 1.00 97.62 101 VAL A C 1
ATOM 730 O O . VAL A 1 101 ? -12.809 -0.869 4.550 1.00 97.62 101 VAL A O 1
ATOM 733 N N . VAL A 1 102 ? -13.863 0.712 5.766 1.00 97.62 102 VAL A N 1
ATOM 734 C CA . VAL A 1 102 ? -13.185 0.403 7.030 1.00 97.62 102 VAL A CA 1
ATOM 735 C C . VAL A 1 102 ? -13.685 -0.956 7.534 1.00 9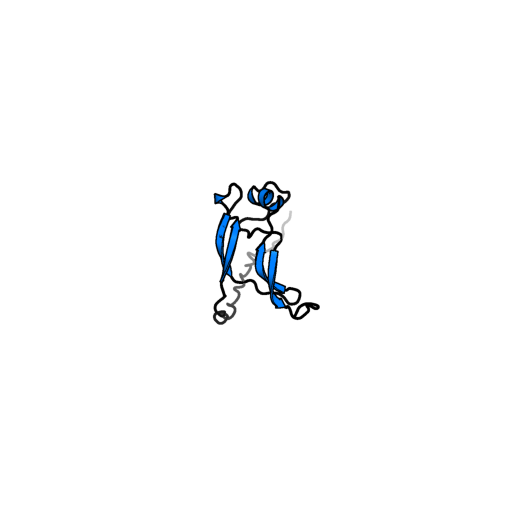7.62 102 VAL A C 1
ATOM 737 O O . VAL A 1 102 ? -14.885 -1.152 7.706 1.00 97.62 102 VAL A O 1
ATOM 740 N N . GLU A 1 103 ? -12.7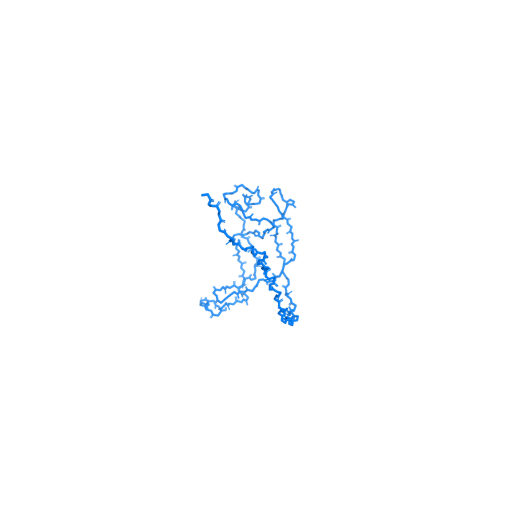81 -1.924 7.687 1.00 95.69 103 GLU A N 1
ATOM 741 C CA . GLU A 1 103 ? -13.074 -3.263 8.222 1.00 95.69 103 GLU A CA 1
ATOM 742 C C . GLU A 1 103 ? -12.770 -3.373 9.716 1.00 95.69 103 GLU A C 1
ATOM 744 O O . GLU A 1 103 ? -13.479 -4.084 10.424 1.00 95.69 103 GLU A O 1
ATOM 749 N N . VAL A 1 104 ? -11.711 -2.702 10.178 1.00 96.62 104 VAL A N 1
ATOM 750 C CA . VAL A 1 104 ? -11.261 -2.716 11.575 1.00 96.62 104 VAL A CA 1
ATOM 751 C C . VAL A 1 104 ? -10.862 -1.303 11.977 1.00 96.62 104 VAL A C 1
ATOM 753 O O . VAL A 1 104 ? -10.235 -0.588 11.193 1.00 96.62 104 VAL A O 1
ATOM 756 N N . VAL A 1 105 ? -11.213 -0.928 13.203 1.00 97.56 105 VAL A N 1
ATOM 757 C CA . VAL A 1 105 ? -10.845 0.335 13.846 1.00 97.56 105 VAL A CA 1
ATOM 758 C C . VAL A 1 105 ? -10.011 -0.002 15.081 1.00 97.56 105 VAL A C 1
ATOM 760 O O . VAL A 1 105 ? -10.446 -0.810 15.903 1.00 97.56 105 VAL A O 1
ATOM 763 N N . GLY A 1 106 ? -8.806 0.564 15.180 1.00 97.31 106 GLY A N 1
ATOM 764 C CA . GLY A 1 106 ? -7.931 0.424 16.343 1.00 97.31 106 GLY A CA 1
ATOM 765 C C . GLY A 1 106 ? -8.549 1.016 17.611 1.00 97.31 106 GLY A C 1
ATOM 766 O O . GLY A 1 106 ? -9.413 1.890 17.545 1.00 97.31 106 GLY A O 1
ATOM 767 N N . ALA A 1 107 ? -8.112 0.535 18.777 1.00 97.56 107 ALA A N 1
ATOM 768 C CA . ALA A 1 107 ? -8.731 0.844 20.069 1.00 97.56 107 ALA A CA 1
ATOM 769 C C . ALA A 1 107 ? -8.809 2.347 20.403 1.00 97.56 107 ALA A C 1
ATOM 771 O O . ALA A 1 107 ? -9.728 2.765 21.110 1.00 97.56 107 ALA A O 1
ATOM 772 N N . ASN A 1 108 ? -7.873 3.149 19.893 1.00 97.62 108 ASN A N 1
ATOM 773 C CA . ASN A 1 108 ? -7.746 4.571 20.208 1.00 97.62 108 ASN A CA 1
ATOM 774 C C . ASN A 1 108 ? -8.243 5.488 19.077 1.00 97.62 108 ASN A C 1
ATOM 776 O O . ASN A 1 108 ? -8.263 6.712 19.232 1.00 97.62 108 ASN A O 1
ATOM 780 N N . VAL A 1 109 ? -8.680 4.927 17.947 1.00 97.88 109 VAL A N 1
ATOM 781 C CA . VAL A 1 109 ? -9.200 5.710 16.821 1.00 97.88 109 VAL A CA 1
ATOM 782 C C . VAL A 1 109 ? -10.611 6.215 17.131 1.00 97.88 109 VAL A C 1
ATOM 784 O O . VAL A 1 109 ? -11.494 5.466 17.542 1.00 97.88 109 VAL A O 1
ATOM 787 N N . THR A 1 110 ? -10.850 7.503 16.879 1.00 96.94 110 THR A N 1
ATOM 788 C CA . THR A 1 110 ? -12.168 8.144 17.022 1.00 96.94 110 THR A CA 1
ATOM 789 C C . THR A 1 110 ? -12.665 8.681 15.677 1.00 96.94 110 THR A C 1
ATOM 791 O O . THR A 1 110 ? -11.878 8.931 14.767 1.00 96.94 110 THR A O 1
ATOM 794 N N . GLY A 1 111 ? -13.984 8.850 15.524 1.00 94.81 111 GLY A N 1
ATOM 795 C CA . GLY A 1 111 ? -14.590 9.414 14.305 1.00 94.81 111 GLY A CA 1
ATOM 796 C C . GLY A 1 111 ? -14.856 8.417 13.166 1.00 94.81 111 GLY A C 1
ATOM 797 O O . GLY A 1 111 ? -15.358 8.823 12.121 1.00 94.81 111 GLY A O 1
ATOM 798 N N . PHE A 1 112 ? -14.583 7.128 13.381 1.00 91.38 112 PHE A N 1
ATOM 799 C CA . PHE A 1 112 ? -14.920 6.020 12.481 1.00 91.38 112 PHE A CA 1
ATOM 800 C C . PHE A 1 112 ? -15.742 4.969 13.245 1.00 91.38 112 PHE A C 1
ATOM 802 O O . PHE A 1 112 ? -15.456 4.713 14.414 1.00 91.38 112 PHE A O 1
ATOM 809 N N . SER A 1 113 ? -16.763 4.389 12.604 1.00 75.81 113 SER A N 1
ATOM 810 C CA . SER A 1 113 ? -17.667 3.380 13.185 1.00 75.81 113 SER A CA 1
ATOM 811 C C . SER A 1 113 ? -18.081 2.328 12.169 1.00 75.81 113 SER A C 1
ATOM 813 O O . SER A 1 113 ? -18.388 2.760 11.033 1.00 75.81 113 SER A O 1
#

Solvent-accessible surface area (backbone atoms only — not comparable to full-atom values): 7634 Å² total; per-residue (Å²): 134,86,84,82,90,80,86,86,82,86,82,88,79,83,77,84,83,80,79,78,82,77,80,83,73,75,84,75,75,87,73,58,70,39,82,43,55,29,34,65,40,70,47,64,76,85,32,55,37,83,41,81,36,72,56,81,78,55,50,50,81,32,66,30,64,52,70,74,49,66,59,86,58,72,65,59,57,30,54,40,50,51,73,42,87,83,56,80,74,65,67,38,76,73,77,92,46,71,46,62,45,80,76,45,74,17,86,72,53,74,98,72,133

Mean predicted aligned error: 12.56 Å

pLDDT: mean 81.51, std 24.28, range [28.84, 98.38]